Protein AF-A0A2X3FGG5-F1 (afdb_monomer_lite)

Sequence (69 aa):
MRLRVAPLALLKRLALRLLLIAAVFWGGGIALFSVLPVPFSAVMLERQVSAWLSGDFHYLAHSDWGRYG

Secondary structure (DSSP, 8-state):
------HHHHHHHHHHHHHHHHHHHHHHHHHHHHHS--THHHHHHHHHHHHHHTT-TT-----------

Foldseek 3Di:
DPPPCPVVVVVVVVVVVVVVVVCCVVVVVVVCPVPDDDVVVVVVVVVQVVCVVVVNPVDDPDPPPDDPD

pLDDT: mean 75.61, std 16.03, range [41.75, 97.88]

Organism: Klebsiella pneumoniae (NCBI:txid573)

Radius of gyration: 25.04 Å; chains: 1; bounding box: 60×50×48 Å

Structure (mmCIF, N/CA/C/O backbone):
data_AF-A0A2X3FGG5-F1
#
_entry.id   AF-A0A2X3FGG5-F1
#
loop_
_atom_site.gro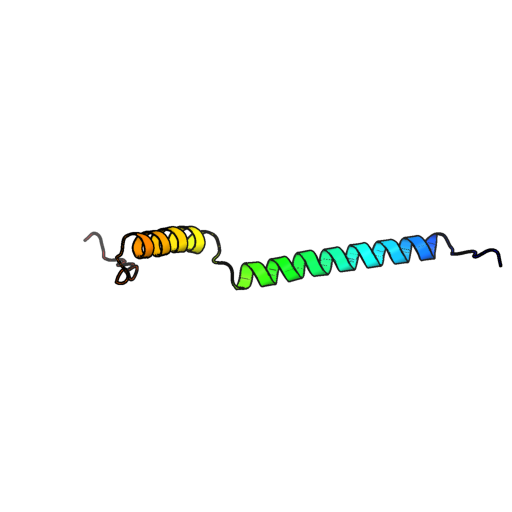up_PDB
_atom_site.id
_atom_site.type_symbol
_atom_site.label_atom_id
_atom_site.label_alt_id
_atom_site.label_comp_id
_atom_site.label_asym_id
_atom_site.label_entity_id
_atom_site.label_seq_id
_atom_site.pdbx_PDB_ins_code
_atom_site.Cartn_x
_atom_site.Cartn_y
_atom_site.Cartn_z
_atom_site.occupancy
_atom_site.B_iso_or_equiv
_atom_site.auth_seq_id
_atom_site.auth_comp_id
_atom_site.auth_asym_id
_atom_site.auth_atom_id
_atom_site.pdbx_PDB_model_num
ATOM 1 N N . MET A 1 1 ? 29.405 -23.317 -22.277 1.00 41.75 1 MET A N 1
ATOM 2 C CA . MET A 1 1 ? 28.827 -21.985 -22.571 1.00 41.75 1 MET A CA 1
ATOM 3 C C . MET A 1 1 ? 29.111 -21.039 -21.409 1.00 41.75 1 MET A C 1
ATOM 5 O O . MET A 1 1 ? 28.498 -21.177 -20.361 1.00 41.75 1 MET A O 1
ATOM 9 N N . ARG A 1 2 ? 30.061 -20.103 -21.550 1.00 50.03 2 ARG A N 1
ATOM 10 C CA . ARG A 1 2 ? 30.210 -19.001 -20.583 1.00 50.03 2 ARG A CA 1
ATOM 11 C C . ARG A 1 2 ? 29.031 -18.057 -20.800 1.00 50.03 2 ARG A C 1
ATOM 13 O O . ARG A 1 2 ? 29.039 -17.292 -21.761 1.00 50.03 2 ARG A O 1
ATOM 20 N N . LEU A 1 3 ? 28.003 -18.163 -19.962 1.00 57.44 3 LEU A N 1
ATOM 21 C CA . LEU A 1 3 ? 26.872 -17.239 -19.950 1.00 57.44 3 LEU A CA 1
ATOM 22 C C . LEU A 1 3 ? 27.409 -15.850 -19.602 1.00 57.44 3 LEU A C 1
ATOM 24 O O . LEU A 1 3 ? 27.528 -15.482 -18.437 1.00 57.44 3 LEU A O 1
ATOM 28 N N . ARG A 1 4 ? 27.753 -15.072 -20.630 1.00 60.41 4 ARG A N 1
ATOM 29 C CA . ARG A 1 4 ? 27.918 -13.623 -20.534 1.00 60.41 4 ARG A CA 1
ATOM 30 C C . ARG A 1 4 ? 26.523 -13.030 -20.341 1.00 60.41 4 ARG A C 1
ATOM 32 O O . ARG A 1 4 ? 26.005 -12.356 -21.224 1.00 60.41 4 ARG A O 1
ATOM 39 N N . VAL A 1 5 ? 25.864 -13.333 -19.223 1.00 59.56 5 VAL A N 1
ATOM 40 C CA . VAL A 1 5 ? 24.748 -12.502 -18.778 1.00 59.56 5 VAL A CA 1
ATOM 41 C C . VAL A 1 5 ? 25.370 -11.150 -18.494 1.00 59.56 5 VAL A C 1
ATOM 43 O O . VAL A 1 5 ? 26.063 -10.968 -17.497 1.00 59.56 5 VAL A O 1
ATOM 46 N N . ALA A 1 6 ? 25.236 -10.247 -19.465 1.00 73.31 6 ALA A N 1
ATOM 47 C CA . ALA A 1 6 ? 25.775 -8.908 -19.373 1.00 73.31 6 ALA A CA 1
ATOM 48 C C . ALA A 1 6 ? 25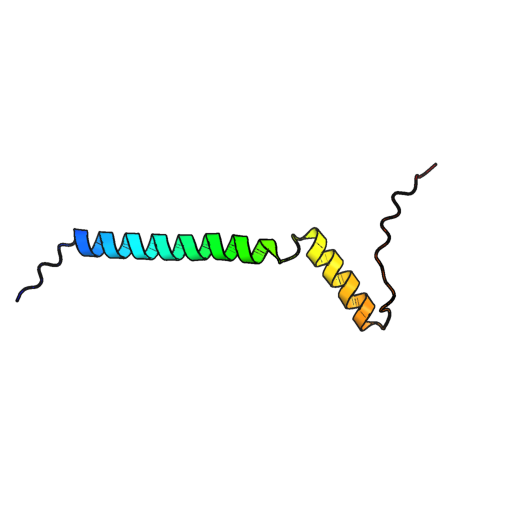.325 -8.323 -18.025 1.00 73.31 6 ALA A C 1
ATOM 50 O O . ALA A 1 6 ? 24.146 -8.463 -17.688 1.00 73.31 6 ALA A O 1
ATOM 51 N N . PRO A 1 7 ? 26.208 -7.691 -17.237 1.00 76.38 7 PRO A N 1
ATOM 52 C CA . PRO A 1 7 ? 25.840 -7.110 -15.941 1.00 76.38 7 PRO A CA 1
ATOM 53 C C . PRO A 1 7 ? 24.613 -6.187 -16.057 1.00 76.38 7 PRO A C 1
ATOM 55 O O . PRO A 1 7 ? 23.761 -6.156 -15.174 1.00 76.38 7 PRO A O 1
ATOM 58 N N . LEU A 1 8 ? 24.445 -5.550 -17.220 1.00 83.06 8 LEU A N 1
ATOM 59 C CA . LEU A 1 8 ? 23.264 -4.778 -17.596 1.00 83.06 8 LEU A CA 1
ATOM 60 C C . LEU A 1 8 ? 21.956 -5.593 -17.603 1.00 83.06 8 LEU A C 1
ATOM 62 O O . LEU A 1 8 ? 20.915 -5.100 -17.178 1.00 83.06 8 LEU A O 1
ATOM 66 N N . ALA A 1 9 ? 21.984 -6.844 -18.062 1.00 85.75 9 ALA A N 1
ATOM 67 C CA . ALA A 1 9 ? 20.822 -7.728 -18.071 1.00 85.75 9 ALA A CA 1
ATOM 68 C C . ALA A 1 9 ? 20.410 -8.153 -16.652 1.00 85.75 9 ALA A C 1
ATOM 70 O O . ALA A 1 9 ? 19.215 -8.270 -16.375 1.00 85.75 9 ALA A O 1
ATOM 71 N N . LEU A 1 10 ? 21.374 -8.349 -15.745 1.00 86.00 10 LEU A N 1
ATOM 72 C CA . LEU A 1 10 ? 21.097 -8.607 -14.327 1.00 86.00 10 LEU A CA 1
ATOM 73 C C . LEU A 1 10 ? 20.539 -7.359 -13.637 1.00 86.00 10 LEU A C 1
ATOM 75 O O . LEU A 1 10 ? 19.525 -7.454 -12.947 1.00 86.00 10 LEU A O 1
ATOM 79 N N . LEU A 1 11 ? 21.127 -6.188 -13.898 1.00 91.69 11 LEU A N 1
ATOM 80 C CA . LEU A 1 11 ? 20.636 -4.908 -13.387 1.00 91.69 11 LEU A CA 1
ATOM 81 C C . LEU A 1 11 ? 19.206 -4.624 -13.862 1.00 91.69 11 LEU A C 1
ATOM 83 O O . LEU A 1 11 ? 18.341 -4.301 -13.053 1.00 91.69 11 LEU A O 1
ATOM 87 N N . LYS A 1 12 ? 18.923 -4.826 -15.155 1.00 91.81 12 LYS A N 1
ATOM 88 C CA . LYS A 1 12 ? 17.577 -4.679 -15.725 1.00 91.81 12 LYS A CA 1
ATOM 89 C C . LYS A 1 12 ? 16.577 -5.620 -15.053 1.00 91.81 12 LYS A C 1
ATOM 91 O O . LYS A 1 12 ? 15.465 -5.207 -14.737 1.00 91.81 12 LYS A O 1
ATOM 96 N N . ARG A 1 13 ? 16.961 -6.878 -14.808 1.00 92.62 13 ARG A N 1
ATOM 97 C CA . ARG A 1 13 ? 16.114 -7.848 -14.093 1.00 92.62 13 ARG A CA 1
ATOM 98 C C . ARG A 1 13 ? 15.836 -7.413 -12.655 1.00 92.62 13 ARG A C 1
ATOM 100 O O . ARG A 1 13 ? 14.703 -7.555 -12.204 1.00 92.62 13 ARG A O 1
ATOM 107 N N . LEU A 1 14 ? 16.837 -6.885 -11.952 1.00 94.62 14 LEU A N 1
ATOM 108 C CA . LEU A 1 14 ? 16.667 -6.386 -10.589 1.00 94.62 14 LEU A CA 1
ATOM 109 C C . LEU A 1 14 ? 15.757 -5.153 -10.557 1.00 94.62 14 LEU A C 1
ATOM 111 O O . LEU A 1 14 ? 14.812 -5.123 -9.777 1.00 94.62 14 LEU A O 1
ATOM 115 N N . ALA A 1 15 ? 15.983 -4.190 -11.451 1.00 96.19 15 ALA A N 1
ATOM 116 C CA . ALA A 1 15 ? 15.159 -2.992 -11.573 1.00 96.19 15 ALA A CA 1
ATOM 117 C C . ALA A 1 15 ? 13.689 -3.338 -11.855 1.00 96.19 15 ALA A C 1
ATOM 119 O O . ALA A 1 15 ? 12.797 -2.821 -11.188 1.00 96.19 15 ALA A O 1
ATOM 120 N N . LEU A 1 16 ? 13.432 -4.272 -12.778 1.00 96.94 16 LEU A N 1
ATOM 121 C CA . LEU A 1 16 ? 12.077 -4.750 -13.063 1.00 96.94 16 LEU A CA 1
ATOM 122 C C . LEU A 1 16 ? 11.431 -5.420 -11.846 1.00 96.94 16 LEU A C 1
ATOM 124 O O . LEU A 1 16 ? 10.262 -5.174 -11.570 1.00 96.94 16 LEU A O 1
AT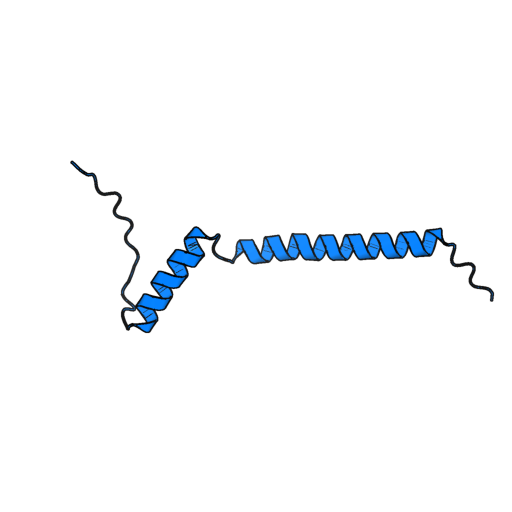OM 128 N N . ARG A 1 17 ? 12.178 -6.235 -11.091 1.00 96.81 17 ARG A N 1
ATOM 129 C CA . ARG A 1 17 ? 11.663 -6.845 -9.854 1.00 96.81 17 ARG A CA 1
ATOM 130 C C . ARG A 1 17 ? 11.297 -5.797 -8.809 1.00 96.81 17 ARG A C 1
ATOM 132 O O . ARG A 1 17 ? 10.220 -5.889 -8.235 1.00 96.81 17 ARG A O 1
ATOM 139 N N . LEU A 1 18 ? 12.160 -4.809 -8.583 1.00 97.81 18 LEU A N 1
ATOM 140 C CA . LEU A 1 18 ? 11.893 -3.724 -7.636 1.00 97.81 18 LEU A CA 1
ATOM 141 C C . LEU A 1 18 ? 10.669 -2.906 -8.054 1.00 97.81 18 LEU A C 1
ATOM 143 O O . LEU A 1 18 ? 9.827 -2.598 -7.216 1.00 97.81 18 LEU A O 1
ATOM 147 N N . LEU A 1 19 ? 10.533 -2.620 -9.350 1.00 97.88 19 LEU A N 1
ATOM 148 C CA . LEU A 1 19 ? 9.381 -1.905 -9.889 1.00 97.88 19 LEU A CA 1
ATOM 149 C C . LEU A 1 19 ? 8.081 -2.698 -9.711 1.00 97.88 19 LEU A C 1
ATOM 151 O O . LEU A 1 19 ? 7.071 -2.121 -9.324 1.00 97.88 19 LEU A O 1
ATOM 155 N N . LEU A 1 20 ? 8.107 -4.016 -9.928 1.00 97.81 20 LEU A N 1
ATOM 156 C CA . LEU A 1 20 ? 6.950 -4.881 -9.675 1.00 97.81 20 LEU A CA 1
ATOM 157 C C . LEU A 1 20 ? 6.579 -4.922 -8.189 1.00 97.81 20 LEU A C 1
ATOM 159 O O . LEU A 1 20 ? 5.403 -4.811 -7.858 1.00 97.81 20 LEU A O 1
ATOM 163 N N . ILE A 1 21 ? 7.565 -5.039 -7.295 1.00 97.81 21 ILE A N 1
ATOM 164 C CA . ILE A 1 21 ? 7.332 -5.001 -5.843 1.00 97.81 21 ILE A CA 1
ATOM 165 C C . ILE A 1 21 ? 6.707 -3.663 -5.447 1.00 97.81 21 ILE A C 1
ATOM 167 O O . ILE A 1 21 ? 5.718 -3.650 -4.723 1.00 97.81 21 ILE A O 1
ATOM 171 N N . ALA A 1 22 ? 7.235 -2.549 -5.958 1.00 97.31 22 ALA A N 1
ATOM 172 C CA . ALA A 1 22 ? 6.668 -1.231 -5.716 1.00 97.31 22 ALA A CA 1
ATOM 173 C C . ALA A 1 22 ? 5.230 -1.140 -6.247 1.00 97.31 22 ALA A C 1
ATOM 175 O O . ALA A 1 22 ? 4.346 -0.712 -5.515 1.00 97.31 22 ALA A O 1
ATOM 176 N N . ALA A 1 23 ? 4.962 -1.596 -7.472 1.00 97.38 23 ALA A N 1
ATOM 177 C CA . ALA A 1 23 ? 3.620 -1.574 -8.050 1.00 97.38 23 ALA A CA 1
ATOM 178 C C . ALA A 1 23 ? 2.611 -2.373 -7.210 1.00 97.38 23 ALA A C 1
ATOM 180 O O . ALA A 1 23 ? 1.512 -1.887 -6.950 1.00 97.38 23 ALA A O 1
ATOM 181 N N . VAL A 1 24 ? 2.994 -3.562 -6.737 1.00 97.44 24 VAL A N 1
ATOM 182 C CA . VAL A 1 24 ? 2.157 -4.378 -5.844 1.00 97.44 24 VAL A CA 1
ATOM 183 C C . VAL A 1 24 ? 1.986 -3.712 -4.484 1.00 97.44 24 VAL A C 1
ATOM 185 O O . VAL A 1 24 ? 0.885 -3.713 -3.949 1.00 97.44 24 VAL A O 1
ATOM 188 N N . PHE A 1 25 ? 3.039 -3.118 -3.926 1.00 96.56 25 PHE A N 1
ATOM 189 C CA . PHE A 1 25 ? 2.972 -2.440 -2.634 1.00 96.56 25 PHE A CA 1
ATOM 190 C C . PHE A 1 25 ? 2.046 -1.217 -2.680 1.00 96.56 25 PHE A C 1
ATOM 192 O O . PHE A 1 25 ? 1.153 -1.083 -1.848 1.00 96.56 25 PHE A O 1
ATOM 199 N N . TRP A 1 26 ? 2.207 -0.361 -3.690 1.00 96.62 26 TRP A N 1
ATOM 200 C CA . TRP A 1 26 ? 1.369 0.819 -3.890 1.00 96.62 26 TRP A CA 1
ATOM 201 C C . TRP A 1 26 ? -0.065 0.441 -4.263 1.00 96.62 26 TRP A C 1
ATOM 203 O O . TRP A 1 26 ? -1.005 0.917 -3.634 1.00 96.62 26 TRP A O 1
ATOM 213 N N . GLY A 1 27 ? -0.245 -0.447 -5.244 1.00 96.75 27 GLY A N 1
ATOM 214 C CA . GLY A 1 27 ? -1.568 -0.902 -5.670 1.00 96.75 27 GLY A CA 1
ATOM 215 C C . GLY A 1 27 ? -2.308 -1.658 -4.567 1.00 96.75 27 GLY A C 1
ATOM 216 O O . GLY A 1 27 ? -3.486 -1.405 -4.330 1.00 96.75 27 GLY A O 1
ATOM 217 N N . GLY A 1 28 ? -1.605 -2.529 -3.843 1.00 95.19 28 GLY A N 1
ATOM 218 C CA . GLY A 1 28 ? -2.129 -3.256 -2.691 1.00 95.19 28 GLY A CA 1
ATOM 219 C C . GLY A 1 28 ? -2.492 -2.328 -1.538 1.00 95.19 28 GLY A C 1
ATOM 220 O O . GLY A 1 28 ? -3.569 -2.475 -0.975 1.00 95.19 28 GLY A O 1
ATOM 221 N N . GLY A 1 29 ? -1.655 -1.331 -1.235 1.00 91.19 29 GLY A N 1
ATOM 222 C CA . GLY A 1 29 ? -1.971 -0.296 -0.252 1.00 91.19 29 GLY A CA 1
ATOM 223 C C . GLY A 1 29 ? -3.236 0.477 -0.626 1.00 91.19 29 GLY A C 1
ATOM 224 O O . GLY A 1 29 ? -4.149 0.571 0.185 1.00 91.19 29 GLY A O 1
ATOM 225 N N . ILE A 1 30 ? -3.341 0.959 -1.867 1.00 90.50 30 ILE A N 1
ATOM 226 C CA . ILE A 1 30 ? -4.531 1.676 -2.353 1.00 90.50 30 ILE A CA 1
ATOM 227 C C . ILE A 1 30 ? -5.782 0.794 -2.262 1.00 90.50 30 ILE A C 1
ATOM 229 O O . ILE A 1 30 ? -6.803 1.236 -1.740 1.00 90.50 30 ILE A O 1
ATOM 233 N N . ALA A 1 31 ? -5.709 -0.455 -2.726 1.00 91.25 31 ALA A N 1
ATOM 234 C CA . ALA A 1 31 ? -6.827 -1.390 -2.650 1.00 91.25 31 ALA A CA 1
ATOM 235 C C . ALA A 1 31 ? -7.228 -1.674 -1.194 1.00 91.25 31 ALA A C 1
ATOM 237 O O . ALA A 1 31 ? -8.411 -1.641 -0.860 1.00 91.25 31 ALA A O 1
ATOM 238 N N . LEU A 1 32 ? -6.252 -1.878 -0.310 1.00 87.69 32 LEU A N 1
ATOM 239 C CA . LEU A 1 32 ? -6.482 -2.103 1.112 1.00 87.69 32 LEU A CA 1
ATOM 240 C C . LEU A 1 32 ? -7.161 -0.892 1.767 1.00 87.69 32 LEU A C 1
ATOM 242 O O . LEU A 1 32 ? -8.168 -1.054 2.450 1.00 87.69 32 LEU A O 1
ATOM 246 N N . PHE A 1 33 ? -6.674 0.323 1.507 1.00 83.56 33 PHE A N 1
ATOM 247 C CA . PHE A 1 33 ? -7.258 1.565 2.026 1.00 83.56 33 PHE A CA 1
ATOM 248 C C . PHE A 1 33 ? -8.566 1.982 1.336 1.00 83.56 33 PHE A C 1
ATOM 250 O O . PHE A 1 33 ? -9.245 2.872 1.836 1.00 83.56 33 PHE A O 1
ATOM 257 N N . SER A 1 34 ? -8.948 1.352 0.221 1.00 82.31 34 SER A N 1
ATOM 258 C CA . SER A 1 34 ? -10.249 1.597 -0.421 1.00 82.31 34 SER A CA 1
ATOM 259 C C . SER A 1 34 ? -11.417 0.952 0.329 1.00 82.31 34 SER A C 1
ATOM 261 O O . SER A 1 34 ? -12.539 1.449 0.264 1.00 82.31 34 SER A O 1
ATOM 263 N N . VAL A 1 35 ? -11.149 -0.145 1.044 1.00 77.94 35 VAL A N 1
ATOM 264 C CA . VAL A 1 35 ? -12.143 -0.878 1.844 1.00 77.94 35 VAL A CA 1
ATOM 265 C C . VAL A 1 35 ? -11.910 -0.715 3.338 1.00 77.94 35 VAL A C 1
ATOM 267 O O . VAL A 1 35 ? -12.857 -0.830 4.116 1.00 77.94 35 VAL A O 1
ATOM 270 N N . LEU A 1 36 ? -10.665 -0.451 3.754 1.00 74.31 36 LEU A N 1
ATOM 271 C CA . LEU A 1 36 ? -10.394 -0.127 5.140 1.00 74.31 36 LEU A CA 1
ATOM 272 C C . LEU A 1 36 ? -10.932 1.266 5.453 1.00 74.31 36 LEU A C 1
ATOM 274 O O . LEU A 1 36 ? -10.613 2.230 4.755 1.00 74.31 36 LEU A O 1
ATOM 278 N N . PRO A 1 37 ? -11.684 1.393 6.548 1.00 66.44 37 PRO A N 1
ATOM 279 C CA . PRO A 1 37 ? -12.102 2.684 7.027 1.00 66.44 37 PRO A CA 1
ATOM 280 C C . PRO A 1 37 ? -10.883 3.581 7.350 1.00 66.44 37 PRO A C 1
ATOM 282 O O . PRO A 1 37 ? -10.147 3.321 8.301 1.00 66.44 37 PRO A O 1
ATOM 285 N N . VAL A 1 38 ? -10.663 4.655 6.574 1.00 67.38 38 VAL A N 1
ATOM 286 C CA . VAL A 1 38 ? -9.691 5.742 6.856 1.00 67.38 38 VAL A CA 1
ATOM 287 C C . VAL A 1 38 ? -9.889 6.201 8.314 1.00 67.38 38 VAL A C 1
ATOM 289 O O . VAL A 1 38 ? -11.043 6.301 8.726 1.00 67.38 38 VAL A O 1
ATOM 292 N N . PRO A 1 39 ? -8.835 6.476 9.113 1.00 61.91 39 PRO A N 1
ATOM 293 C CA . PRO A 1 39 ? -8.792 6.469 10.590 1.00 61.91 39 PRO A CA 1
ATOM 294 C C . PRO A 1 39 ? -10.019 6.951 11.379 1.00 61.91 39 PRO A C 1
ATOM 296 O O . PRO A 1 39 ? -10.338 6.368 12.41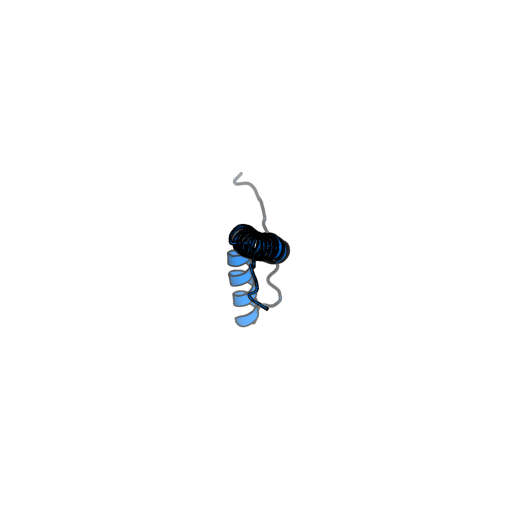2 1.00 61.91 39 PRO A O 1
ATOM 299 N N . PHE A 1 40 ? -10.753 7.951 10.894 1.00 54.34 40 PHE A N 1
ATOM 300 C CA . PHE A 1 40 ? -12.042 8.355 11.468 1.00 54.34 40 PHE A CA 1
ATOM 301 C C . PHE A 1 40 ? -13.040 7.199 11.585 1.00 54.34 40 PHE A C 1
ATOM 303 O O . PHE A 1 40 ? -13.733 7.048 12.583 1.00 54.34 40 PHE A O 1
ATOM 310 N N . SER A 1 41 ? -13.067 6.339 10.581 1.00 60.12 41 SER A N 1
ATOM 311 C CA . SER A 1 41 ? -13.943 5.182 10.519 1.00 60.12 41 SER A CA 1
ATOM 312 C C . SER A 1 41 ? -13.372 3.953 11.236 1.00 60.12 41 SER A C 1
ATOM 314 O O . SER A 1 41 ? -14.146 3.078 11.586 1.00 60.12 41 SER A O 1
ATOM 316 N N . ALA A 1 42 ? -12.069 3.900 11.545 1.00 69.81 42 ALA A N 1
ATOM 317 C CA . ALA A 1 42 ? -11.502 2.862 12.411 1.00 69.81 42 ALA A CA 1
ATOM 318 C C . ALA A 1 42 ? -11.887 3.095 13.882 1.00 69.81 42 ALA A C 1
ATOM 320 O O . ALA A 1 42 ? -12.324 2.165 14.551 1.00 69.81 42 ALA A O 1
ATOM 321 N N . VAL A 1 43 ? -11.824 4.346 14.359 1.00 70.50 43 VAL A N 1
ATOM 322 C CA . VAL A 1 43 ? -12.287 4.716 15.711 1.00 70.50 43 VAL A CA 1
ATOM 323 C C . VAL A 1 43 ? -13.810 4.595 15.824 1.00 70.50 43 VAL A C 1
ATOM 325 O O . VAL A 1 43 ? -14.322 4.132 16.842 1.00 70.50 43 VAL A O 1
ATOM 328 N N . MET A 1 44 ? -14.558 4.969 14.780 1.00 74.56 44 MET A N 1
ATOM 329 C CA . MET A 1 44 ? -16.003 4.714 14.751 1.00 74.56 44 MET A CA 1
ATOM 330 C C . MET A 1 44 ? -16.326 3.214 14.684 1.00 74.56 44 MET A C 1
ATOM 332 O O . MET A 1 44 ? -17.252 2.781 15.364 1.00 74.56 44 MET A O 1
ATOM 336 N N . LEU A 1 45 ? -15.560 2.414 13.931 1.00 73.12 45 LEU A N 1
ATOM 337 C CA . LEU A 1 45 ? -15.724 0.959 13.875 1.00 73.12 45 LEU A CA 1
ATOM 338 C C . LEU A 1 45 ? -15.423 0.318 15.229 1.00 73.12 45 LEU A C 1
ATOM 340 O O . LEU A 1 45 ? -16.181 -0.539 15.660 1.00 73.12 45 LEU A O 1
ATOM 344 N N . GLU A 1 46 ? -14.377 0.758 15.927 1.00 75.88 46 GLU A N 1
ATOM 345 C CA . GLU A 1 46 ? -14.059 0.303 17.283 1.00 75.88 46 GLU A CA 1
ATOM 346 C C . GLU A 1 46 ? -15.226 0.570 18.239 1.00 75.88 46 GLU A C 1
ATOM 348 O O . GLU A 1 46 ? -15.664 -0.329 18.955 1.00 75.88 46 GLU A O 1
ATOM 353 N N . ARG A 1 47 ? -15.788 1.784 18.202 1.00 75.19 47 ARG A N 1
ATOM 354 C CA . ARG A 1 47 ? -16.943 2.159 19.031 1.00 75.19 47 ARG A CA 1
ATOM 355 C C . ARG A 1 47 ? -18.195 1.354 18.676 1.00 75.19 47 ARG A C 1
ATOM 357 O O . ARG A 1 47 ? -18.903 0.922 19.579 1.00 75.19 47 ARG A O 1
ATOM 364 N N . GLN A 1 48 ? -18.443 1.109 17.391 1.00 68.56 48 GLN A N 1
ATOM 365 C CA . GLN A 1 48 ? -19.592 0.334 16.918 1.00 68.56 48 GLN A CA 1
ATOM 366 C C . GLN A 1 48 ? -19.459 -1.169 17.227 1.00 68.56 48 GLN A C 1
ATOM 368 O O . GLN A 1 48 ? -20.416 -1.791 17.676 1.00 68.56 48 GLN A O 1
ATOM 373 N N . VAL A 1 49 ? -18.269 -1.752 17.052 1.00 73.31 49 VAL A N 1
ATOM 374 C CA . VAL A 1 49 ? -17.979 -3.153 17.402 1.00 73.31 49 VAL A CA 1
ATOM 375 C C . VAL A 1 49 ? -18.023 -3.353 18.915 1.00 73.31 49 VAL A C 1
ATOM 377 O O . VAL A 1 49 ? -18.572 -4.348 19.378 1.00 73.31 49 VAL A O 1
ATOM 380 N N . SER A 1 50 ? -17.509 -2.398 19.693 1.00 74.12 50 SER A N 1
ATOM 381 C CA . SER A 1 50 ? -17.614 -2.408 21.155 1.00 74.12 50 SER A CA 1
ATOM 382 C C . SER A 1 50 ? -19.077 -2.384 21.618 1.00 74.12 50 SER A C 1
ATOM 384 O O . SER A 1 50 ? -19.452 -3.197 22.459 1.00 74.12 50 SER A O 1
ATOM 386 N N . ALA A 1 51 ? -19.925 -1.552 20.996 1.00 69.38 51 ALA A N 1
ATOM 387 C CA . ALA A 1 51 ? -21.365 -1.508 21.274 1.00 69.38 51 ALA A CA 1
ATOM 388 C C . ALA A 1 51 ? -22.079 -2.839 20.959 1.00 69.38 51 ALA A C 1
ATOM 390 O O . ALA A 1 51 ? -22.912 -3.307 21.735 1.00 69.38 51 ALA A O 1
ATOM 391 N N . TRP A 1 52 ? -21.712 -3.505 19.860 1.00 74.69 52 TRP A N 1
ATOM 392 C CA . TRP A 1 52 ? -22.234 -4.838 19.533 1.00 74.69 52 TRP A CA 1
ATOM 393 C C . TRP A 1 52 ? -21.778 -5.909 20.529 1.00 74.69 52 TRP A C 1
ATOM 395 O O . TRP A 1 52 ? -22.573 -6.759 20.928 1.00 74.69 52 TRP A O 1
ATOM 405 N N . LEU A 1 53 ? -20.516 -5.863 20.968 1.00 74.56 53 LEU A N 1
ATOM 406 C CA . LEU A 1 53 ? -19.969 -6.797 21.958 1.00 74.56 53 LEU A CA 1
ATOM 407 C C . LEU A 1 53 ? -20.550 -6.585 23.364 1.00 74.56 53 LEU A C 1
ATOM 409 O O . LEU A 1 53 ? -20.614 -7.542 24.134 1.00 74.56 53 LEU A O 1
ATOM 413 N N . SER A 1 54 ? -21.013 -5.375 23.693 1.00 75.25 54 SER A N 1
ATOM 414 C CA . SER A 1 54 ? -21.771 -5.098 24.920 1.00 75.25 54 SER A CA 1
ATOM 4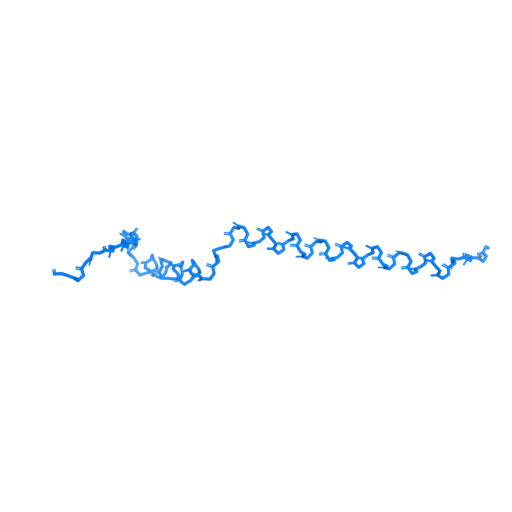15 C C . SER A 1 54 ? -23.257 -5.475 24.830 1.00 75.25 54 SER A C 1
ATOM 417 O O . SER A 1 54 ? -23.980 -5.297 25.806 1.00 75.25 54 SER A O 1
ATOM 419 N N . GLY A 1 55 ? -23.712 -6.018 23.692 1.00 70.75 55 GLY A N 1
ATOM 420 C CA . GLY A 1 55 ? -25.089 -6.481 23.481 1.00 70.75 55 GLY A CA 1
ATOM 421 C C . GLY A 1 55 ? -26.040 -5.445 22.871 1.00 70.75 55 GLY A C 1
ATOM 422 O O . GLY A 1 55 ? -27.214 -5.752 22.671 1.00 70.75 55 GLY A O 1
ATOM 423 N N . ASP A 1 56 ? -25.549 -4.253 22.520 1.00 63.25 56 ASP A N 1
ATOM 424 C CA . ASP A 1 56 ? -26.330 -3.170 21.916 1.00 63.25 56 ASP A CA 1
ATOM 425 C C . ASP A 1 56 ? -26.184 -3.174 20.387 1.00 63.25 56 ASP A C 1
ATOM 427 O O . ASP A 1 56 ? -25.471 -2.380 19.770 1.00 63.25 56 ASP A O 1
ATOM 431 N N . PHE A 1 57 ? -26.907 -4.083 19.733 1.00 63.84 57 PHE A N 1
ATOM 432 C CA . PHE A 1 57 ? -26.981 -4.147 18.266 1.00 63.84 57 PHE A CA 1
ATOM 433 C C . PHE A 1 57 ? -27.818 -3.017 17.638 1.00 63.84 57 PHE A C 1
ATOM 435 O O . PHE A 1 57 ? -27.829 -2.867 16.419 1.00 63.84 57 PHE A O 1
ATOM 442 N N . HIS A 1 58 ? -28.501 -2.207 18.455 1.00 60.91 58 HIS A N 1
ATOM 443 C CA . HIS A 1 58 ? -29.347 -1.087 18.023 1.00 60.91 58 HIS A CA 1
ATOM 444 C C . HIS A 1 58 ? -28.612 0.271 18.026 1.00 60.91 58 HIS A C 1
ATOM 446 O O . HIS A 1 58 ? -29.237 1.329 17.938 1.00 60.91 58 HIS A O 1
ATOM 452 N N . TYR A 1 59 ? -27.278 0.272 18.136 1.00 53.97 59 TYR A N 1
ATOM 453 C CA . TYR A 1 59 ? -26.478 1.493 18.049 1.00 53.97 59 TYR A CA 1
ATOM 454 C C . TYR A 1 59 ? -26.278 1.908 16.580 1.00 53.97 59 TYR A C 1
ATOM 456 O O . TYR A 1 59 ? -25.323 1.497 15.922 1.00 53.97 5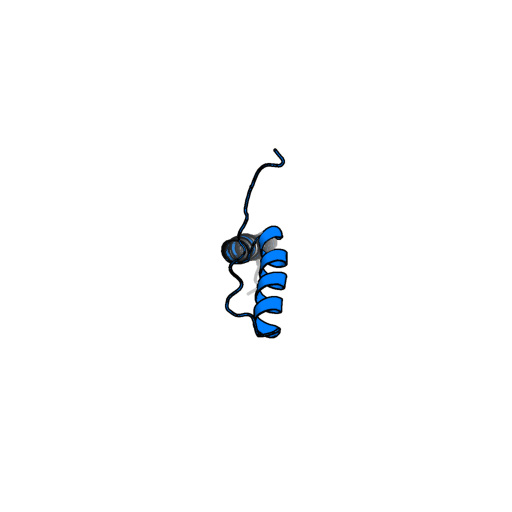9 TYR A O 1
ATOM 464 N N . LEU A 1 60 ? -27.187 2.737 16.056 1.00 60.22 60 LEU A N 1
ATOM 465 C CA . LEU A 1 60 ? -26.903 3.589 14.899 1.00 60.22 60 LEU A CA 1
ATOM 466 C C . LEU A 1 60 ? -26.296 4.896 15.413 1.00 60.22 60 LEU A C 1
ATOM 468 O O . LEU A 1 60 ? -26.977 5.654 16.107 1.00 60.22 60 LEU A O 1
ATOM 472 N N . ALA A 1 61 ? -25.042 5.178 15.051 1.00 58.25 61 ALA A N 1
ATOM 473 C CA . ALA A 1 61 ? -24.403 6.458 15.337 1.00 58.25 61 ALA A CA 1
ATOM 474 C C . ALA A 1 61 ? -25.181 7.600 14.654 1.00 58.25 61 ALA A C 1
ATOM 476 O O . ALA A 1 61 ? -24.989 7.889 13.473 1.00 58.25 61 ALA A O 1
ATOM 477 N N . HIS A 1 62 ? -26.074 8.246 15.401 1.00 60.62 62 HIS A N 1
ATOM 478 C CA . HIS A 1 62 ? -26.737 9.472 14.981 1.00 60.62 62 HIS A CA 1
ATOM 479 C C . HIS A 1 62 ? -25.756 10.625 15.193 1.00 60.62 62 HIS A C 1
ATOM 481 O O . HIS A 1 62 ? -25.406 10.961 16.322 1.00 60.62 62 HIS A O 1
ATOM 487 N N . SER A 1 63 ? -25.270 11.216 14.101 1.00 52.12 63 SER A N 1
ATOM 488 C CA . SER A 1 63 ? -24.599 12.515 14.158 1.00 52.12 63 SER A CA 1
ATOM 489 C C . SER A 1 63 ? -25.668 13.599 14.072 1.00 52.12 63 SER A C 1
ATOM 491 O O . SER A 1 63 ? -25.944 14.138 13.004 1.00 52.12 63 SER A O 1
ATOM 493 N N . ASP A 1 64 ? -26.312 13.892 15.200 1.00 60.56 64 ASP A N 1
ATOM 494 C CA . ASP A 1 64 ? -27.143 15.086 15.302 1.00 60.56 64 ASP A CA 1
ATOM 495 C C . ASP A 1 64 ? -26.226 16.309 15.359 1.00 60.56 64 ASP A C 1
ATOM 497 O O . ASP A 1 64 ? -25.653 16.658 16.390 1.00 60.56 64 ASP A O 1
ATOM 501 N N . TRP A 1 65 ? -26.099 16.997 14.226 1.00 64.62 65 TRP A N 1
ATOM 502 C CA . TRP A 1 65 ? -25.549 18.351 14.150 1.00 64.62 65 TRP A CA 1
ATOM 503 C C . TRP A 1 65 ? -26.646 19.334 14.581 1.00 64.62 65 TRP A C 1
ATOM 505 O O . TRP A 1 65 ? -27.115 20.180 13.818 1.00 64.62 65 TRP A O 1
ATOM 515 N N . GLY A 1 66 ? -27.123 19.157 15.810 1.00 56.50 66 GLY A N 1
ATOM 516 C CA . GLY A 1 66 ? -28.164 19.958 16.432 1.00 56.50 66 GLY A CA 1
ATOM 517 C C . GLY A 1 66 ? -27.546 21.094 17.230 1.00 56.50 66 GLY A C 1
ATOM 518 O O . GLY A 1 66 ? -27.111 20.892 18.355 1.00 56.50 66 GLY A O 1
ATOM 519 N N . ARG A 1 67 ? -27.489 22.268 16.595 1.00 58.06 67 ARG A N 1
ATOM 520 C CA . ARG A 1 67 ? -27.473 23.618 17.184 1.00 58.06 67 ARG A CA 1
ATOM 521 C C . ARG A 1 67 ? -27.379 23.681 18.718 1.00 58.06 67 ARG A C 1
ATOM 523 O O . ARG A 1 67 ? -28.359 23.438 19.411 1.00 58.06 67 ARG A O 1
ATOM 530 N N . TYR A 1 68 ? -26.264 24.217 19.211 1.00 49.66 68 TYR A N 1
ATOM 531 C CA . TYR A 1 68 ? -26.347 25.141 20.338 1.00 49.66 68 TYR A CA 1
ATOM 532 C C . TYR A 1 68 ? -27.057 26.406 19.845 1.00 49.66 68 TYR A C 1
ATOM 534 O O . TYR A 1 68 ? -26.500 27.179 19.061 1.00 49.66 68 TYR A O 1
ATOM 542 N N . GLY A 1 69 ? -28.309 26.542 20.265 1.00 43.19 69 GLY A N 1
ATOM 543 C CA . GLY A 1 69 ? -29.163 27.718 20.185 1.00 43.19 69 GLY A CA 1
ATOM 544 C C . GLY A 1 69 ? -30.224 27.571 21.257 1.00 43.19 69 GLY A C 1
ATOM 545 O O . GLY A 1 69 ? -30.981 26.583 21.151 1.00 43.19 69 GLY A O 1
#